Protein AF-A0A7C9EYH0-F1 (afdb_monomer_lite)

Organism: Opuntia streptacantha (NCBI:txid393608)

Radius of gyration: 22.06 Å; chains: 1; bounding box: 54×26×69 Å

Structure (mmCIF, N/CA/C/O backbone):
data_AF-A0A7C9EYH0-F1
#
_entry.id   AF-A0A7C9EYH0-F1
#
loop_
_atom_site.group_PDB
_atom_site.id
_atom_site.type_symbol
_atom_site.label_atom_id
_atom_site.label_alt_id
_atom_site.label_comp_id
_atom_site.label_asym_id
_atom_site.label_entity_id
_atom_site.label_seq_id
_atom_site.pdbx_PDB_ins_code
_atom_site.Cartn_x
_atom_site.Cartn_y
_atom_site.Cartn_z
_atom_site.occupancy
_atom_site.B_iso_or_equiv
_atom_site.auth_seq_id
_atom_site.auth_comp_id
_atom_site.auth_asym_id
_atom_site.auth_atom_id
_atom_site.pdbx_PDB_model_num
ATOM 1 N N . ASN A 1 1 ? 19.370 6.837 7.773 1.00 57.06 1 ASN A N 1
ATOM 2 C CA . ASN A 1 1 ? 18.224 6.792 6.860 1.00 57.06 1 ASN A CA 1
ATOM 3 C C . ASN A 1 1 ? 16.902 7.038 7.567 1.00 57.06 1 ASN A C 1
ATOM 5 O O . ASN A 1 1 ? 15.936 6.306 7.384 1.00 57.06 1 ASN A O 1
ATOM 9 N N . SER A 1 2 ? 16.795 8.165 8.276 1.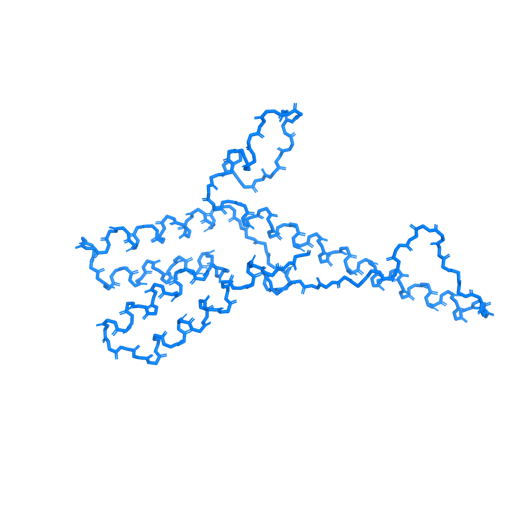00 59.41 2 SER A N 1
ATOM 10 C CA . SER A 1 2 ? 15.507 8.749 8.691 1.00 59.41 2 SER A CA 1
ATOM 11 C C . SER A 1 2 ? 14.666 9.213 7.491 1.00 59.41 2 SER A C 1
ATOM 13 O O . SER A 1 2 ? 13.458 9.362 7.602 1.00 59.41 2 SER A O 1
ATOM 15 N N . ASN A 1 3 ? 15.319 9.438 6.349 1.00 64.31 3 ASN A N 1
ATOM 16 C CA . ASN A 1 3 ? 14.769 9.935 5.087 1.00 64.31 3 ASN A CA 1
ATOM 17 C C . ASN A 1 3 ? 14.403 8.816 4.086 1.00 64.31 3 ASN A C 1
ATOM 19 O O . ASN A 1 3 ? 14.012 9.115 2.958 1.00 64.31 3 ASN A O 1
ATOM 23 N N . GLY A 1 4 ? 14.575 7.535 4.447 1.00 62.84 4 GLY A N 1
ATOM 24 C CA . GLY A 1 4 ? 14.319 6.399 3.546 1.00 62.84 4 GLY A CA 1
ATOM 25 C C . GLY A 1 4 ? 15.167 6.399 2.264 1.00 62.84 4 GLY A C 1
ATOM 26 O O . GLY A 1 4 ? 14.788 5.784 1.264 1.00 62.84 4 GLY A O 1
ATOM 27 N N . LEU A 1 5 ? 16.289 7.123 2.251 1.00 62.84 5 LEU A N 1
ATOM 28 C CA . LEU A 1 5 ? 17.279 7.078 1.180 1.00 62.84 5 LEU A CA 1
ATOM 29 C C . LEU A 1 5 ? 18.340 6.050 1.564 1.00 62.84 5 LEU A C 1
ATOM 31 O O . LEU A 1 5 ? 18.946 6.182 2.615 1.00 62.84 5 LEU A O 1
ATOM 35 N N . LEU A 1 6 ? 18.561 5.024 0.739 1.00 63.09 6 LEU A N 1
ATOM 36 C CA . LEU A 1 6 ? 19.690 4.101 0.898 1.00 63.09 6 LEU A CA 1
ATOM 37 C C . LEU A 1 6 ? 20.975 4.800 0.442 1.00 63.09 6 LEU A C 1
ATOM 39 O O . LEU A 1 6 ? 21.467 4.579 -0.661 1.00 63.09 6 LEU A O 1
ATOM 43 N N . GLU A 1 7 ? 21.491 5.695 1.277 1.00 67.50 7 GLU A N 1
ATOM 44 C CA . GLU A 1 7 ? 22.779 6.334 1.032 1.00 67.50 7 GLU A CA 1
ATOM 45 C C . GLU A 1 7 ? 23.909 5.388 1.438 1.00 67.50 7 GLU A C 1
ATOM 47 O O . GLU A 1 7 ? 23.951 4.857 2.552 1.00 67.50 7 GLU A O 1
ATOM 52 N N . PHE A 1 8 ? 24.842 5.165 0.516 1.00 66.38 8 PHE A N 1
ATOM 53 C CA . PHE A 1 8 ? 26.042 4.398 0.803 1.00 66.38 8 PHE A CA 1
ATOM 54 C C . PHE A 1 8 ? 26.997 5.246 1.655 1.00 66.38 8 PHE A C 1
ATOM 56 O O . PHE A 1 8 ? 27.751 6.067 1.138 1.00 66.38 8 PHE A O 1
ATOM 63 N N . ALA A 1 9 ? 26.970 5.040 2.972 1.00 66.88 9 ALA A N 1
ATOM 64 C CA . ALA A 1 9 ? 27.851 5.720 3.927 1.00 66.88 9 ALA A CA 1
ATOM 65 C C . ALA A 1 9 ? 29.241 5.055 4.078 1.00 66.88 9 ALA A C 1
ATOM 67 O O . ALA A 1 9 ? 30.028 5.449 4.939 1.00 66.88 9 ALA A O 1
ATOM 68 N N . GLY A 1 10 ? 29.551 4.045 3.255 1.00 71.19 10 GLY A N 1
ATOM 69 C CA . GLY A 1 10 ? 30.811 3.299 3.274 1.00 71.19 10 GLY A CA 1
ATOM 70 C C . GLY A 1 10 ? 30.645 1.802 3.551 1.00 71.19 10 GLY A C 1
ATOM 71 O O . GLY A 1 10 ? 29.552 1.300 3.811 1.00 71.19 10 GLY A O 1
ATOM 72 N N . ASN A 1 11 ? 31.764 1.075 3.503 1.00 71.19 11 ASN A N 1
ATOM 73 C CA . ASN A 1 11 ? 31.805 -0.368 3.740 1.00 71.19 11 ASN A CA 1
ATOM 74 C C . ASN A 1 11 ? 31.848 -0.670 5.242 1.00 71.19 11 ASN A C 1
ATOM 76 O O . ASN A 1 11 ? 32.924 -0.731 5.836 1.00 71.19 11 ASN A O 1
ATOM 80 N N . ASN A 1 12 ? 30.688 -0.897 5.856 1.00 71.75 12 ASN A N 1
ATOM 81 C CA . ASN A 1 12 ? 30.608 -1.473 7.195 1.00 71.75 12 ASN A CA 1
ATOM 82 C C . ASN A 1 12 ? 30.163 -2.939 7.104 1.00 71.75 12 ASN A C 1
ATOM 84 O O . ASN A 1 12 ? 28.975 -3.238 7.049 1.00 71.75 12 ASN A O 1
ATOM 88 N N . PHE A 1 13 ? 31.127 -3.858 7.112 1.00 70.38 13 PHE A N 1
ATOM 89 C CA . PHE A 1 13 ? 30.875 -5.302 7.035 1.00 70.38 13 PHE A CA 1
ATOM 90 C C . PHE A 1 13 ? 30.165 -5.875 8.278 1.00 70.38 13 PHE A C 1
ATOM 92 O O . PHE A 1 13 ? 29.707 -7.012 8.240 1.00 70.38 13 PHE A O 1
ATOM 99 N N . GLN A 1 14 ? 30.083 -5.112 9.375 1.00 77.38 14 GLN A N 1
ATOM 100 C CA . GLN A 1 14 ? 29.341 -5.483 10.587 1.00 77.38 14 GLN A CA 1
ATOM 101 C C . GLN A 1 14 ? 27.952 -4.835 10.656 1.00 77.38 14 GLN A C 1
ATOM 103 O O . GLN A 1 14 ? 27.236 -5.036 11.637 1.00 77.38 14 GLN A O 1
ATOM 108 N N . ALA A 1 15 ? 27.561 -4.034 9.660 1.00 70.75 15 ALA A N 1
ATOM 109 C CA . ALA A 1 15 ? 26.239 -3.429 9.649 1.00 70.75 15 ALA A CA 1
ATOM 110 C C . ALA A 1 15 ? 25.165 -4.517 9.517 1.00 70.75 15 ALA A C 1
ATOM 112 O O . ALA A 1 15 ? 25.160 -5.296 8.565 1.00 70.75 15 ALA A O 1
ATOM 113 N N . LEU A 1 16 ? 24.236 -4.552 10.473 1.00 67.06 16 LEU A N 1
ATOM 114 C CA . LEU A 1 16 ? 23.034 -5.369 10.358 1.00 67.06 16 LEU A CA 1
ATOM 115 C C . LEU A 1 16 ? 22.096 -4.703 9.358 1.00 67.06 16 LEU A C 1
ATOM 117 O O . LEU A 1 16 ? 21.760 -3.534 9.518 1.00 67.06 16 LEU A O 1
ATOM 121 N N . TRP A 1 17 ? 21.671 -5.436 8.335 1.00 59.25 17 TRP A N 1
ATOM 122 C CA . TRP A 1 17 ? 20.668 -4.962 7.385 1.00 59.25 17 TRP A CA 1
ATOM 123 C C . TRP A 1 17 ? 19.290 -4.864 8.074 1.00 59.25 17 TRP A C 1
ATOM 125 O O . TRP A 1 17 ? 18.967 -5.755 8.863 1.00 59.25 17 TRP A O 1
ATOM 135 N N . PRO A 1 18 ? 18.472 -3.816 7.830 1.00 57.22 18 PRO A N 1
ATOM 136 C CA . PRO A 1 18 ? 18.652 -2.685 6.907 1.00 57.22 18 PRO A CA 1
ATOM 137 C C . PRO A 1 18 ? 19.328 -1.444 7.531 1.00 57.22 18 PRO A C 1
ATOM 139 O O . PRO A 1 18 ? 19.231 -0.341 6.993 1.00 57.22 18 PRO A O 1
ATOM 142 N N . GLY A 1 19 ? 20.013 -1.598 8.663 1.00 66.44 19 GLY A N 1
ATOM 143 C CA . GLY A 1 19 ? 20.692 -0.520 9.373 1.00 66.44 19 GLY A CA 1
ATOM 144 C C . GLY A 1 19 ? 19.716 0.349 10.159 1.00 66.44 19 GLY A C 1
ATOM 145 O O . GLY A 1 19 ? 18.930 -0.142 10.963 1.00 66.44 19 GLY A O 1
ATOM 146 N N . ASP A 1 20 ? 19.774 1.657 9.927 1.00 56.91 20 ASP A N 1
ATOM 147 C CA . ASP A 1 20 ? 18.911 2.660 10.557 1.00 56.91 20 ASP A CA 1
ATOM 148 C C . ASP A 1 20 ? 17.588 2.893 9.803 1.00 56.91 20 ASP A C 1
ATOM 150 O O . ASP A 1 20 ? 16.812 3.793 10.144 1.00 56.91 20 ASP A O 1
ATOM 154 N N . GLY A 1 21 ? 17.299 2.059 8.801 1.00 57.28 21 GLY A N 1
ATOM 155 C CA . GLY A 1 21 ? 15.953 1.906 8.277 1.00 57.28 21 GLY A CA 1
ATOM 156 C C . GLY A 1 21 ? 15.055 1.349 9.377 1.00 57.28 21 GLY A C 1
ATOM 157 O O . GLY A 1 21 ? 15.078 0.150 9.651 1.00 57.28 21 GLY A O 1
ATOM 158 N N . LYS A 1 22 ? 14.265 2.215 10.025 1.00 60.41 22 LYS A N 1
ATOM 159 C CA . LYS A 1 22 ? 13.212 1.775 10.951 1.00 60.41 22 LYS A CA 1
ATOM 160 C C . LYS A 1 22 ? 12.369 0.678 10.275 1.00 60.41 22 LYS A C 1
ATOM 162 O O . LYS A 1 22 ? 12.096 0.809 9.075 1.00 60.41 22 LYS A O 1
ATOM 167 N N . PRO A 1 23 ? 11.932 -0.367 11.007 1.00 56.84 23 PRO A N 1
ATOM 168 C CA . PRO A 1 23 ? 11.017 -1.370 10.471 1.00 56.84 23 PRO A CA 1
ATOM 169 C C . PRO A 1 23 ? 9.847 -0.674 9.776 1.00 56.84 23 PRO A C 1
ATOM 171 O O . PRO A 1 23 ? 9.195 0.179 10.372 1.00 56.84 23 PRO A O 1
ATOM 174 N N . GLY A 1 24 ? 9.646 -0.971 8.496 1.00 63.53 24 GLY A N 1
ATOM 175 C CA . GLY A 1 24 ? 8.737 -0.219 7.632 1.00 63.53 24 GLY A CA 1
ATOM 176 C C . GLY A 1 24 ? 9.459 0.480 6.483 1.00 63.53 24 GLY A C 1
ATOM 177 O O . GLY A 1 24 ? 9.165 0.158 5.343 1.00 63.53 24 GLY A O 1
ATOM 178 N N . LEU A 1 25 ? 10.454 1.343 6.716 1.00 71.56 25 LEU A N 1
ATOM 179 C CA . LEU A 1 25 ? 11.026 2.264 5.702 1.00 71.56 25 LEU A CA 1
ATOM 180 C C . LEU A 1 25 ? 11.660 1.618 4.452 1.00 71.56 25 LEU A C 1
ATOM 182 O O . LEU A 1 25 ? 11.973 2.311 3.480 1.00 71.56 25 LEU A O 1
ATOM 186 N N . TRP A 1 26 ? 11.834 0.299 4.450 1.00 76.44 26 TRP A N 1
ATOM 187 C CA . TRP A 1 26 ? 12.286 -0.472 3.295 1.00 76.44 26 TRP A CA 1
ATOM 188 C C . TRP A 1 26 ? 11.372 -0.283 2.074 1.00 76.44 26 TRP A C 1
ATOM 190 O O . TRP A 1 26 ? 11.880 -0.189 0.963 1.00 76.44 26 TRP A O 1
ATOM 200 N N . MET A 1 27 ? 10.062 -0.088 2.266 1.00 80.88 27 MET A N 1
ATOM 201 C CA . MET A 1 27 ? 9.090 0.086 1.171 1.00 80.88 27 MET A CA 1
ATOM 202 C C . MET A 1 27 ? 9.406 1.302 0.289 1.00 80.88 27 MET A C 1
ATOM 204 O O . MET A 1 27 ? 9.287 1.232 -0.931 1.00 80.88 27 MET A O 1
ATOM 208 N N . THR A 1 28 ? 9.860 2.409 0.889 1.00 84.12 28 THR A N 1
ATOM 209 C CA . THR A 1 28 ? 10.320 3.594 0.145 1.00 84.12 28 THR A CA 1
ATOM 210 C C . THR A 1 28 ? 11.470 3.231 -0.793 1.00 84.12 28 THR A C 1
ATOM 212 O O . THR A 1 28 ? 11.470 3.601 -1.967 1.00 84.12 28 THR A O 1
ATOM 215 N N . SER A 1 29 ? 12.440 2.466 -0.295 1.00 81.62 29 SER A N 1
ATOM 216 C CA . SER A 1 29 ? 13.581 2.015 -1.094 1.00 81.62 29 SER A CA 1
ATOM 217 C C . SER A 1 29 ? 13.157 1.038 -2.189 1.00 81.62 29 SER A C 1
ATOM 219 O O . SER A 1 29 ? 13.542 1.218 -3.345 1.00 81.62 29 SER A O 1
ATOM 221 N N . THR A 1 30 ? 12.302 0.068 -1.859 1.00 84.94 30 THR A N 1
ATOM 222 C CA . THR A 1 30 ? 11.761 -0.889 -2.827 1.00 84.94 30 THR A CA 1
ATOM 223 C C . THR A 1 30 ? 10.964 -0.177 -3.922 1.00 84.94 30 THR A C 1
ATOM 225 O O . THR A 1 30 ? 11.127 -0.513 -5.086 1.00 84.94 30 THR A O 1
ATOM 228 N N . SER A 1 31 ? 10.189 0.868 -3.606 1.00 88.12 31 SER A N 1
ATOM 229 C CA . SER A 1 31 ? 9.428 1.633 -4.611 1.00 88.12 31 SER A CA 1
ATOM 230 C C . SER A 1 31 ? 10.327 2.366 -5.614 1.00 88.12 31 SER A C 1
ATOM 232 O O . SER A 1 31 ? 10.033 2.429 -6.806 1.00 88.12 31 SER A O 1
ATOM 234 N N . LYS A 1 32 ? 11.480 2.869 -5.158 1.00 86.94 32 LYS A N 1
ATOM 235 C CA . LYS A 1 32 ? 12.483 3.486 -6.037 1.00 86.94 32 LYS A CA 1
ATOM 236 C C . LYS A 1 32 ? 13.151 2.440 -6.921 1.00 86.94 32 LYS A C 1
ATOM 238 O O . LYS A 1 32 ? 13.310 2.671 -8.115 1.00 86.94 32 LYS A O 1
ATOM 243 N N . MET A 1 33 ? 13.508 1.290 -6.349 1.00 87.62 33 MET A N 1
ATOM 244 C CA . MET A 1 33 ? 14.057 0.168 -7.110 1.00 87.62 33 MET A CA 1
ATOM 245 C C . MET A 1 33 ? 13.061 -0.324 -8.165 1.00 87.62 33 MET A C 1
ATOM 247 O O . MET A 1 33 ? 13.455 -0.548 -9.303 1.00 87.62 33 MET A O 1
ATOM 251 N N . ALA A 1 34 ? 11.773 -0.380 -7.825 1.00 88.69 34 ALA A N 1
ATOM 252 C CA . ALA A 1 34 ? 10.685 -0.681 -8.745 1.00 88.69 34 ALA A CA 1
ATOM 253 C C . ALA A 1 34 ? 10.674 0.288 -9.937 1.00 88.69 34 ALA A C 1
ATOM 255 O O . ALA A 1 34 ? 10.693 -0.134 -11.092 1.00 88.69 34 ALA A O 1
ATOM 256 N N . ALA A 1 35 ? 10.716 1.595 -9.666 1.00 90.00 35 ALA A N 1
ATOM 257 C CA . ALA A 1 35 ? 10.743 2.612 -10.712 1.00 90.00 35 ALA A CA 1
ATOM 258 C C . ALA A 1 35 ? 11.977 2.483 -11.624 1.00 90.00 35 ALA A C 1
ATOM 260 O O . ALA A 1 35 ? 11.850 2.609 -12.841 1.00 90.00 35 ALA A O 1
ATOM 261 N N . VAL A 1 36 ? 13.153 2.183 -11.060 1.00 90.44 36 VAL A N 1
ATOM 262 C CA . VAL A 1 36 ? 14.377 1.915 -11.837 1.00 90.44 36 VAL A CA 1
ATOM 263 C C . VAL A 1 36 ? 14.225 0.652 -12.683 1.00 90.44 36 VAL A C 1
ATOM 265 O O . VAL A 1 36 ? 14.526 0.683 -13.871 1.00 90.44 36 VAL A O 1
ATOM 268 N N . TYR A 1 37 ? 13.703 -0.433 -12.115 1.00 89.94 37 TYR A N 1
ATOM 269 C CA . TYR A 1 37 ? 13.459 -1.681 -12.837 1.00 89.94 37 TYR A CA 1
ATOM 270 C C . TYR A 1 37 ? 12.536 -1.470 -14.042 1.00 89.94 37 TYR A C 1
ATOM 272 O O . TYR A 1 37 ? 12.805 -1.947 -15.142 1.00 89.94 37 TYR A O 1
ATOM 280 N N . ARG A 1 38 ? 11.495 -0.649 -13.877 1.00 90.31 38 ARG A N 1
ATOM 281 C CA . ARG A 1 38 ? 10.605 -0.267 -14.976 1.00 90.31 38 ARG A CA 1
ATOM 282 C C . ARG A 1 38 ? 11.318 0.521 -16.081 1.00 90.31 38 ARG A C 1
ATOM 284 O O . ARG A 1 38 ? 10.964 0.370 -17.249 1.00 90.31 38 ARG A O 1
ATOM 291 N N . LEU A 1 39 ? 12.293 1.364 -15.738 1.00 91.31 39 LEU A N 1
ATOM 292 C CA . LEU A 1 39 ? 13.117 2.059 -16.733 1.00 91.31 39 LEU A CA 1
ATOM 293 C C . LEU A 1 39 ? 14.012 1.081 -17.498 1.00 91.31 39 LEU A C 1
ATOM 295 O O . LEU A 1 39 ? 14.079 1.192 -18.717 1.00 91.31 39 LEU A O 1
ATOM 299 N N . ILE A 1 40 ? 14.613 0.108 -16.806 1.00 90.25 40 ILE A N 1
ATOM 300 C CA . ILE A 1 40 ? 15.434 -0.946 -17.424 1.00 90.25 40 ILE A CA 1
ATOM 301 C C . ILE A 1 40 ? 14.604 -1.745 -18.432 1.00 90.25 40 ILE A C 1
ATOM 303 O O . ILE A 1 40 ? 15.027 -1.902 -19.571 1.00 90.25 40 ILE A O 1
ATOM 307 N N . ILE A 1 41 ? 13.396 -2.182 -18.057 1.00 89.25 41 ILE A N 1
ATOM 308 C CA . ILE A 1 41 ? 12.500 -2.903 -18.976 1.00 89.25 41 ILE A CA 1
ATOM 309 C C . ILE A 1 41 ? 12.216 -2.075 -20.228 1.00 89.25 41 ILE A C 1
ATOM 311 O O . ILE A 1 41 ? 12.327 -2.573 -21.344 1.00 89.25 41 ILE A O 1
ATOM 315 N N . ARG A 1 42 ? 11.874 -0.796 -20.052 1.00 90.00 42 ARG A N 1
ATOM 316 C CA . ARG A 1 42 ? 11.573 0.094 -21.177 1.00 90.00 42 ARG A CA 1
ATOM 317 C C . ARG A 1 42 ? 12.786 0.309 -22.085 1.00 90.00 42 ARG A C 1
ATOM 319 O O . ARG A 1 42 ? 12.622 0.423 -23.295 1.00 90.00 42 ARG A O 1
ATOM 326 N N . GLU A 1 43 ? 13.980 0.424 -21.514 1.00 90.44 43 GLU A N 1
ATOM 327 C CA . GLU A 1 43 ? 15.222 0.560 -22.276 1.00 90.44 43 GLU A CA 1
ATOM 328 C C . GLU A 1 43 ? 15.525 -0.716 -23.069 1.00 90.44 43 GLU A C 1
ATOM 330 O O . GLU A 1 43 ? 15.810 -0.634 -24.263 1.00 90.44 43 GLU A O 1
ATOM 335 N N . GLU A 1 44 ? 15.355 -1.889 -22.457 1.00 87.12 44 GLU A N 1
ATOM 336 C CA . GLU A 1 44 ? 15.499 -3.178 -23.139 1.00 87.12 44 GLU A CA 1
ATOM 337 C C . GLU A 1 44 ? 14.497 -3.332 -24.293 1.00 87.12 44 GLU A C 1
ATOM 339 O O . GLU A 1 44 ? 14.885 -3.714 -25.396 1.00 87.12 44 GLU A O 1
ATOM 344 N N . GLU A 1 45 ? 13.229 -2.949 -24.105 1.00 87.69 45 GLU A N 1
ATOM 345 C CA . GLU A 1 45 ? 12.226 -2.944 -25.182 1.00 87.69 45 GLU A CA 1
ATOM 346 C C . GLU A 1 45 ? 12.650 -2.069 -26.375 1.00 87.69 45 GLU A C 1
ATOM 348 O O . GLU A 1 45 ? 12.483 -2.473 -27.528 1.00 87.69 45 GLU A O 1
ATOM 353 N N . ILE A 1 46 ? 13.222 -0.887 -26.113 1.00 88.62 46 ILE A N 1
ATOM 354 C CA . ILE A 1 46 ? 13.705 0.027 -27.159 1.00 88.62 46 ILE A CA 1
ATOM 355 C C . ILE A 1 46 ? 14.886 -0.595 -27.908 1.00 88.62 46 ILE A C 1
ATOM 357 O O . ILE A 1 46 ? 14.862 -0.642 -29.137 1.00 88.62 46 ILE A O 1
ATOM 361 N N . VAL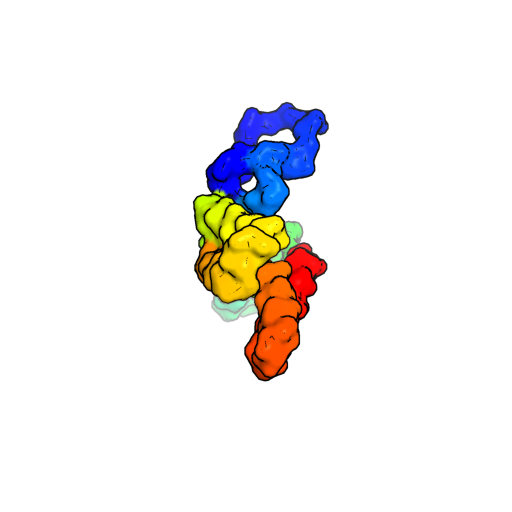 A 1 47 ? 15.880 -1.121 -27.188 1.00 86.50 47 VAL A N 1
ATOM 362 C CA . VAL A 1 47 ? 17.074 -1.745 -27.785 1.00 86.50 47 VAL A CA 1
ATOM 363 C C . VAL A 1 47 ? 16.695 -2.953 -28.644 1.00 86.50 47 VAL A C 1
ATOM 365 O O . VAL A 1 47 ? 17.232 -3.136 -29.740 1.00 86.50 47 VAL A O 1
ATOM 368 N N . MET A 1 48 ? 15.755 -3.776 -28.176 1.00 82.44 48 MET A N 1
ATOM 369 C CA . MET A 1 48 ? 15.269 -4.930 -28.932 1.00 82.44 48 MET A CA 1
ATOM 370 C C . MET A 1 48 ? 14.550 -4.506 -30.216 1.00 82.44 48 MET A C 1
ATOM 372 O O . MET A 1 48 ? 14.685 -5.173 -31.240 1.00 82.44 48 MET A O 1
ATOM 376 N N . GLU A 1 49 ? 13.809 -3.400 -30.192 1.00 84.56 49 GLU A N 1
ATOM 377 C CA . GLU A 1 49 ? 13.102 -2.890 -31.366 1.00 84.56 49 GLU A CA 1
ATOM 378 C C . GLU A 1 49 ? 14.033 -2.207 -32.380 1.00 84.56 49 GLU A C 1
ATOM 380 O O . GLU A 1 49 ? 13.868 -2.394 -33.585 1.00 84.56 49 GLU A O 1
ATOM 385 N N . GLU A 1 50 ? 15.041 -1.460 -31.922 1.00 84.44 50 GLU A N 1
ATOM 386 C CA . GLU A 1 50 ? 16.073 -0.875 -32.792 1.00 84.44 50 GLU A CA 1
ATOM 387 C C . GLU A 1 50 ? 16.824 -1.959 -33.568 1.00 84.44 50 GLU A C 1
ATOM 389 O O . GLU A 1 50 ? 16.982 -1.859 -34.784 1.00 84.44 50 GLU A O 1
ATOM 394 N N . ARG A 1 51 ? 17.183 -3.058 -32.899 1.00 78.31 51 ARG A N 1
ATOM 395 C CA . ARG A 1 51 ? 17.854 -4.188 -33.550 1.00 78.31 51 ARG A CA 1
ATOM 396 C C . ARG A 1 51 ? 16.991 -4.894 -34.579 1.00 78.31 51 ARG A C 1
ATOM 398 O O . ARG A 1 51 ? 17.491 -5.212 -35.651 1.00 78.31 51 ARG A O 1
ATOM 405 N N . LYS A 1 52 ? 15.699 -5.104 -34.296 1.00 81.56 52 LYS A N 1
ATOM 406 C CA . LYS A 1 52 ? 14.781 -5.665 -35.302 1.00 81.56 52 LYS A CA 1
ATOM 407 C C . LYS A 1 52 ? 14.766 -4.811 -36.570 1.00 81.56 52 LYS A C 1
ATOM 409 O O . LYS A 1 52 ? 14.812 -5.360 -37.665 1.00 81.56 52 LYS A O 1
ATOM 414 N N . ARG A 1 53 ? 14.755 -3.480 -36.429 1.00 82.19 53 ARG A N 1
ATOM 415 C CA . ARG A 1 53 ? 14.801 -2.548 -37.569 1.00 82.19 53 ARG A CA 1
ATOM 416 C C . ARG A 1 53 ? 16.132 -2.610 -38.321 1.00 82.19 53 ARG A C 1
ATOM 418 O O . ARG A 1 53 ? 16.136 -2.536 -39.549 1.00 82.19 53 ARG A O 1
ATOM 425 N N . ASP A 1 54 ? 17.250 -2.750 -37.614 1.00 79.88 54 ASP A N 1
ATOM 426 C CA . ASP A 1 54 ? 18.575 -2.891 -38.230 1.00 79.88 54 ASP A CA 1
ATOM 427 C C . ASP A 1 54 ? 18.737 -4.228 -38.973 1.00 79.88 54 ASP A C 1
ATOM 429 O O . ASP A 1 54 ? 19.315 -4.260 -40.064 1.00 79.88 54 ASP A O 1
ATOM 433 N N . ASP A 1 55 ? 18.196 -5.318 -38.427 1.00 75.31 55 ASP A N 1
ATOM 434 C CA . ASP A 1 55 ? 18.183 -6.639 -39.065 1.00 75.31 55 ASP A CA 1
ATOM 435 C C . ASP A 1 55 ? 17.313 -6.637 -40.337 1.00 75.31 55 ASP A C 1
ATOM 437 O O . ASP A 1 55 ? 17.739 -7.149 -41.380 1.00 75.31 55 ASP A O 1
ATOM 441 N N . GLU A 1 56 ? 16.132 -6.002 -40.286 1.00 76.19 56 GLU A N 1
ATOM 442 C CA . GLU A 1 56 ? 15.245 -5.808 -41.444 1.00 76.19 56 GLU A CA 1
ATOM 443 C C . GLU A 1 56 ? 15.913 -4.982 -42.554 1.00 76.19 56 GLU A C 1
ATOM 445 O O . GLU A 1 56 ? 15.816 -5.332 -43.732 1.00 76.19 56 GLU A O 1
ATOM 450 N N . ASN A 1 57 ? 16.635 -3.916 -42.199 1.00 74.69 57 ASN A N 1
ATOM 451 C CA . ASN A 1 57 ? 17.322 -3.065 -43.174 1.00 74.69 57 ASN A CA 1
ATOM 452 C C . ASN A 1 57 ? 18.545 -3.740 -43.815 1.00 74.69 57 ASN A C 1
ATOM 454 O O . ASN A 1 57 ? 18.854 -3.467 -44.977 1.00 74.69 57 ASN A O 1
ATOM 458 N N . ASN A 1 58 ? 19.251 -4.612 -43.087 1.00 68.38 58 ASN A N 1
ATOM 459 C CA . ASN A 1 58 ? 20.499 -5.212 -43.562 1.00 68.38 58 ASN A CA 1
ATOM 460 C C . ASN A 1 58 ? 20.330 -6.574 -44.269 1.00 68.38 58 ASN A C 1
ATOM 462 O O . ASN A 1 58 ? 21.325 -7.110 -44.760 1.00 68.38 58 ASN A O 1
ATOM 466 N N . ASN A 1 59 ? 19.116 -7.142 -44.370 1.00 62.69 59 ASN A N 1
ATOM 467 C CA . ASN A 1 59 ? 18.870 -8.486 -44.938 1.00 62.69 59 ASN A CA 1
ATOM 468 C C . ASN A 1 59 ? 19.771 -9.583 -44.318 1.00 62.69 59 ASN A C 1
ATOM 470 O O . ASN A 1 59 ? 20.158 -10.548 -44.986 1.00 62.69 59 ASN A O 1
ATOM 474 N N . ILE A 1 60 ? 20.150 -9.441 -43.044 1.00 60.88 60 ILE A N 1
ATOM 475 C CA . ILE A 1 60 ? 21.036 -10.389 -42.359 1.00 60.88 60 ILE A CA 1
ATOM 476 C C . ILE A 1 60 ? 20.177 -11.508 -41.756 1.00 60.88 60 ILE A C 1
ATOM 478 O O . ILE A 1 60 ? 19.476 -11.318 -40.772 1.00 60.88 60 ILE A O 1
ATOM 482 N N . THR A 1 61 ? 20.245 -12.713 -42.328 1.00 56.47 61 THR A N 1
ATOM 483 C CA . THR A 1 61 ? 19.544 -13.918 -41.831 1.00 56.47 61 THR A CA 1
ATOM 484 C C . THR A 1 61 ? 20.167 -14.549 -40.580 1.00 56.47 61 THR A C 1
ATOM 486 O O . THR A 1 61 ? 19.607 -15.498 -40.033 1.00 56.47 61 THR A O 1
ATOM 489 N N . ASN A 1 62 ? 21.326 -14.066 -40.123 1.00 54.84 62 ASN A N 1
ATOM 490 C CA . ASN A 1 62 ? 21.978 -14.564 -38.914 1.00 54.84 62 ASN A CA 1
ATOM 491 C C . ASN A 1 62 ? 21.613 -13.664 -37.732 1.00 54.84 62 ASN A C 1
ATOM 493 O O . ASN A 1 62 ? 22.096 -12.539 -37.660 1.00 54.84 62 ASN A O 1
ATOM 497 N N . LYS A 1 63 ? 20.802 -14.181 -36.797 1.00 58.06 63 LYS A N 1
ATOM 498 C CA . LYS A 1 63 ? 20.573 -13.561 -35.484 1.00 58.06 63 LYS A CA 1
ATOM 499 C C . LYS A 1 63 ? 21.932 -13.271 -34.844 1.00 58.06 63 LYS A C 1
ATOM 501 O O . LYS A 1 63 ? 22.588 -14.190 -34.352 1.00 58.06 63 LYS A O 1
ATOM 506 N N . ASN A 1 64 ? 22.357 -12.012 -34.852 1.00 56.66 64 ASN A N 1
ATOM 507 C CA . ASN A 1 64 ? 23.525 -11.563 -34.108 1.00 56.66 64 ASN A CA 1
ATOM 508 C C . ASN A 1 64 ? 23.150 -11.528 -32.620 1.00 56.66 64 ASN A C 1
ATOM 510 O O . ASN A 1 64 ? 22.895 -10.465 -32.061 1.00 56.66 64 ASN A O 1
ATOM 514 N N . VAL A 1 65 ? 23.082 -12.700 -31.979 1.00 57.56 65 VAL A N 1
ATOM 515 C CA . VAL A 1 65 ? 23.027 -12.786 -30.516 1.00 57.56 65 VAL A CA 1
ATOM 516 C C . VAL A 1 65 ? 24.328 -12.169 -30.017 1.00 57.56 65 VAL A C 1
ATOM 518 O O . VAL A 1 65 ? 25.410 -12.709 -30.262 1.00 57.56 65 VAL A O 1
ATOM 521 N N . VAL A 1 66 ? 24.248 -10.993 -29.396 1.00 60.66 66 VAL A N 1
ATOM 522 C CA . VAL A 1 66 ? 25.435 -10.332 -28.853 1.00 60.66 66 VAL A CA 1
ATOM 523 C C . VAL A 1 66 ? 25.969 -11.218 -27.737 1.00 60.66 66 VAL A C 1
ATOM 525 O O . VAL A 1 66 ? 25.335 -11.367 -26.695 1.00 60.66 66 VAL A O 1
ATOM 528 N N . ALA A 1 67 ? 27.122 -11.841 -27.980 1.00 53.84 67 ALA A N 1
ATOM 529 C CA . ALA A 1 67 ? 27.754 -12.738 -27.026 1.00 53.84 67 ALA A CA 1
ATOM 530 C C . ALA A 1 67 ? 27.933 -12.023 -25.675 1.00 53.84 67 ALA A C 1
ATOM 532 O O . ALA A 1 67 ? 28.637 -11.016 -25.594 1.00 53.84 67 ALA A O 1
ATOM 533 N N . GLY A 1 68 ? 27.279 -12.543 -24.632 1.00 64.12 68 GLY A N 1
ATOM 534 C CA . GLY A 1 68 ? 27.313 -11.990 -23.276 1.00 64.12 68 GLY A CA 1
ATOM 535 C C . GLY A 1 68 ? 26.108 -11.137 -22.862 1.00 64.12 68 GLY A C 1
ATOM 536 O O . GLY A 1 68 ? 26.143 -10.598 -21.760 1.00 64.12 68 GLY A O 1
ATOM 537 N N . ARG A 1 69 ? 25.060 -10.999 -23.691 1.00 66.00 69 ARG A N 1
ATOM 538 C CA . ARG A 1 69 ? 23.761 -10.473 -23.234 1.00 66.00 69 ARG A CA 1
ATOM 539 C C . ARG A 1 69 ? 22.784 -11.608 -22.956 1.00 66.00 69 ARG A C 1
ATOM 541 O O . ARG A 1 69 ? 22.570 -12.466 -23.809 1.00 66.00 69 ARG A O 1
ATOM 548 N N . ASP A 1 70 ? 22.147 -11.548 -21.796 1.00 71.75 70 ASP A N 1
ATOM 549 C CA . ASP A 1 70 ? 21.145 -12.518 -21.360 1.00 71.75 70 ASP A CA 1
ATOM 550 C C . ASP A 1 70 ? 19.750 -12.157 -21.906 1.00 71.75 70 ASP A C 1
ATOM 552 O O . ASP A 1 70 ? 18.801 -11.930 -21.162 1.00 71.75 70 ASP A O 1
ATOM 556 N N . GLU A 1 71 ? 19.619 -12.086 -23.232 1.00 69.44 71 GLU A N 1
ATOM 557 C CA . GLU A 1 71 ? 18.365 -11.718 -23.924 1.00 69.44 71 GLU A CA 1
ATOM 558 C C . GLU A 1 71 ? 17.245 -12.761 -23.760 1.00 69.44 71 GLU A C 1
ATOM 560 O O . GLU A 1 71 ? 16.103 -12.522 -24.143 1.00 69.44 71 GLU A O 1
ATOM 565 N N . GLU A 1 72 ? 17.568 -13.922 -23.190 1.00 72.38 72 GLU A N 1
ATOM 566 C CA . GLU A 1 72 ? 16.617 -14.979 -22.840 1.00 72.38 72 GLU A CA 1
ATOM 567 C C . GLU A 1 72 ? 15.926 -14.735 -21.487 1.00 72.38 72 GLU A C 1
ATOM 569 O O . GLU A 1 72 ? 14.942 -15.408 -21.181 1.00 72.38 72 GLU A O 1
ATOM 574 N N . ILE A 1 73 ? 16.420 -13.794 -20.669 1.00 79.81 73 ILE A N 1
ATOM 575 C CA . ILE A 1 73 ? 15.810 -13.479 -19.373 1.00 79.81 73 ILE A CA 1
ATOM 576 C C . ILE A 1 73 ? 14.508 -12.713 -19.601 1.00 79.81 73 ILE A C 1
ATOM 578 O O . ILE A 1 73 ? 14.497 -11.581 -20.084 1.00 79.81 73 ILE A O 1
ATOM 582 N N . GLU A 1 74 ? 13.399 -13.322 -19.191 1.00 79.81 74 GLU A N 1
ATOM 583 C CA . GLU A 1 74 ? 12.103 -12.657 -19.157 1.00 79.81 74 GLU A CA 1
ATOM 584 C C . GLU A 1 74 ? 12.047 -11.680 -17.975 1.00 79.81 74 GLU A C 1
ATOM 586 O O . GLU A 1 74 ? 12.098 -12.077 -16.809 1.00 79.81 74 GLU A O 1
ATOM 591 N N . LEU A 1 75 ? 11.939 -10.384 -18.278 1.00 83.50 75 LEU A N 1
ATOM 592 C CA . LEU A 1 75 ? 11.763 -9.340 -17.273 1.00 83.50 75 LEU A CA 1
ATOM 593 C C . LEU A 1 75 ? 10.274 -9.197 -16.926 1.00 83.50 75 LEU A C 1
ATOM 595 O O . LEU A 1 75 ? 9.495 -8.621 -17.687 1.00 83.50 75 LEU A O 1
ATOM 599 N N . VAL A 1 76 ? 9.873 -9.723 -15.768 1.00 85.19 76 VAL A N 1
ATOM 600 C CA . VAL A 1 76 ? 8.485 -9.685 -15.293 1.00 85.19 76 VAL A CA 1
ATOM 601 C C . VAL A 1 76 ? 8.261 -8.465 -14.407 1.00 85.19 76 VAL A C 1
ATOM 603 O O . VAL A 1 76 ? 8.924 -8.296 -13.390 1.00 85.19 76 VAL A O 1
ATOM 606 N N . ILE A 1 77 ? 7.279 -7.625 -14.748 1.00 84.94 77 ILE A N 1
ATOM 607 C CA . ILE A 1 77 ? 6.888 -6.493 -13.895 1.00 84.94 77 ILE A CA 1
ATOM 608 C C . ILE A 1 77 ? 6.079 -7.017 -12.702 1.00 84.94 77 ILE A C 1
ATOM 610 O O . ILE A 1 77 ? 4.973 -7.531 -12.911 1.00 84.94 77 ILE A O 1
ATOM 614 N N . PRO A 1 78 ? 6.559 -6.846 -11.460 1.00 84.44 78 PRO A N 1
ATOM 615 C CA . PRO A 1 78 ? 5.795 -7.245 -10.292 1.00 84.44 78 PRO A CA 1
ATOM 616 C C . PRO A 1 78 ? 4.573 -6.327 -10.102 1.00 84.44 78 PRO A C 1
ATOM 618 O O . PRO A 1 78 ? 4.599 -5.156 -10.489 1.00 84.44 78 PRO A O 1
ATOM 621 N N . PRO A 1 79 ? 3.481 -6.834 -9.505 1.00 85.06 79 PRO A N 1
ATOM 622 C CA . PRO A 1 79 ? 2.228 -6.085 -9.354 1.00 85.06 79 PRO A CA 1
ATOM 623 C C . PRO A 1 79 ? 2.327 -4.909 -8.365 1.00 85.06 79 PRO A C 1
ATOM 625 O O . PRO A 1 79 ? 1.586 -3.932 -8.479 1.00 85.06 79 PRO A O 1
ATOM 628 N N . VAL A 1 80 ? 3.283 -4.976 -7.441 1.00 85.00 80 VAL A N 1
ATOM 629 C CA . VAL A 1 80 ? 3.576 -3.977 -6.405 1.00 85.00 80 VAL A CA 1
ATOM 630 C C . VAL A 1 80 ? 3.782 -2.553 -6.945 1.00 85.00 80 VAL A C 1
ATOM 632 O O . VAL A 1 80 ? 4.290 -2.333 -8.048 1.00 85.00 80 VAL A O 1
ATOM 635 N N . PHE A 1 81 ? 3.416 -1.561 -6.127 1.00 87.38 81 PHE A N 1
ATOM 636 C CA . PHE A 1 81 ? 3.531 -0.128 -6.440 1.00 87.38 81 PHE A CA 1
ATOM 637 C C . PHE A 1 81 ? 2.834 0.289 -7.742 1.00 87.38 81 PHE A C 1
ATOM 639 O O . PHE A 1 81 ? 3.370 1.102 -8.508 1.00 87.38 81 PHE A O 1
ATOM 646 N N . ASP A 1 82 ? 1.649 -0.265 -7.999 1.00 86.06 82 ASP A N 1
ATOM 647 C CA . ASP A 1 82 ? 0.911 -0.085 -9.250 1.00 86.06 82 ASP A CA 1
ATOM 648 C C . ASP A 1 82 ? 1.776 -0.456 -10.464 1.00 86.06 82 ASP A C 1
ATOM 650 O O . ASP A 1 82 ? 1.993 0.371 -11.353 1.00 86.06 82 ASP A O 1
ATOM 654 N N . LYS A 1 83 ? 2.322 -1.680 -10.498 1.00 85.44 83 LYS A N 1
ATOM 655 C CA . LYS A 1 83 ? 3.246 -2.143 -11.555 1.00 85.44 83 LYS A CA 1
ATOM 656 C C . LYS A 1 83 ? 4.500 -1.274 -11.671 1.00 85.44 83 LYS A C 1
ATOM 658 O O . LYS A 1 83 ? 4.867 -0.829 -12.765 1.00 85.44 83 LYS A O 1
ATOM 663 N N . CYS A 1 84 ? 5.132 -0.994 -10.534 1.00 84.00 84 CYS A N 1
ATOM 664 C CA . CYS A 1 84 ? 6.370 -0.216 -10.459 1.00 84.00 84 CYS A CA 1
ATOM 665 C C . CYS A 1 84 ? 6.251 1.226 -10.994 1.00 84.00 84 CYS A C 1
ATOM 667 O O . CYS A 1 84 ? 7.231 1.801 -11.477 1.00 84.00 84 CYS A O 1
ATOM 669 N N . THR A 1 85 ? 5.051 1.813 -10.977 1.00 87.94 85 THR A N 1
ATOM 670 C CA . THR A 1 85 ? 4.820 3.173 -11.499 1.00 87.94 85 THR A CA 1
ATOM 671 C C . THR A 1 85 ? 4.832 4.241 -10.416 1.00 87.94 85 THR A C 1
ATOM 673 O O . THR A 1 85 ? 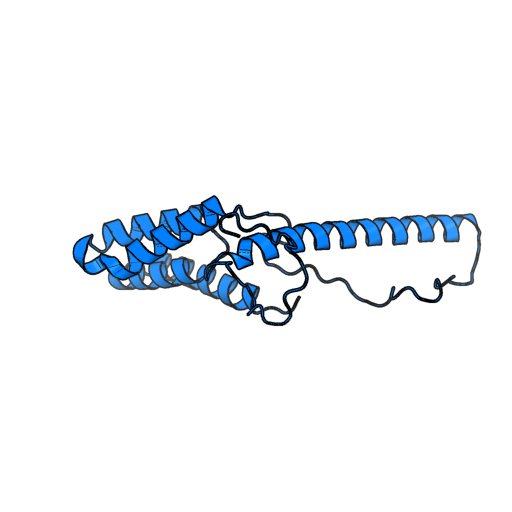5.165 5.393 -10.700 1.00 87.94 85 THR A O 1
ATOM 676 N N . SER A 1 86 ? 4.489 3.864 -9.188 1.00 87.69 86 SER A N 1
ATOM 677 C CA . SER A 1 86 ? 4.413 4.773 -8.054 1.00 87.69 86 SER A CA 1
ATOM 678 C C . SER A 1 86 ? 5.673 4.703 -7.191 1.00 87.69 86 SER A C 1
ATOM 680 O O . SER A 1 86 ? 6.264 3.644 -6.987 1.00 87.69 86 SER A O 1
ATOM 682 N N . VAL A 1 87 ? 6.086 5.861 -6.673 1.00 87.81 87 VAL A N 1
ATOM 683 C CA . VAL A 1 87 ? 7.176 5.973 -5.700 1.00 87.81 87 VAL A CA 1
ATOM 684 C C . VAL A 1 87 ? 6.588 6.474 -4.391 1.00 87.81 87 VAL A C 1
ATOM 686 O O . VAL A 1 87 ? 5.898 7.494 -4.359 1.00 87.81 87 VAL A O 1
ATOM 689 N N . LEU A 1 88 ? 6.864 5.749 -3.312 1.00 86.75 88 LEU A N 1
ATOM 690 C CA . LEU A 1 88 ? 6.433 6.112 -1.973 1.00 86.75 88 LEU A CA 1
ATOM 691 C C . LEU A 1 88 ? 7.493 7.004 -1.324 1.00 86.75 88 LEU A C 1
ATOM 693 O O . LEU A 1 88 ? 8.683 6.697 -1.351 1.00 86.75 88 LEU A O 1
ATOM 697 N N . GLU A 1 89 ? 7.061 8.112 -0.731 1.00 87.81 89 GLU A N 1
ATOM 698 C CA . GLU A 1 89 ? 7.927 8.986 0.062 1.00 87.81 89 GLU A CA 1
ATOM 699 C C . GLU A 1 89 ? 8.044 8.468 1.499 1.00 87.81 89 GLU A C 1
ATOM 701 O O . GLU A 1 89 ? 7.062 8.004 2.085 1.00 87.81 89 GLU A O 1
ATOM 706 N N . ALA A 1 90 ? 9.228 8.626 2.097 1.00 85.00 90 ALA A N 1
ATOM 707 C CA . ALA A 1 90 ? 9.485 8.191 3.469 1.00 85.00 90 ALA A CA 1
ATOM 708 C C . ALA A 1 90 ? 8.560 8.876 4.488 1.00 85.00 90 ALA A C 1
ATOM 710 O O . ALA A 1 90 ? 8.115 8.236 5.433 1.00 85.00 90 ALA A O 1
ATOM 711 N N . GLU A 1 91 ? 8.230 10.153 4.279 1.00 86.38 91 GLU A N 1
ATOM 712 C CA . GLU A 1 91 ? 7.340 10.916 5.164 1.00 86.38 91 GLU A CA 1
ATOM 713 C C . GLU A 1 91 ? 5.931 10.321 5.187 1.00 86.38 91 GLU A C 1
ATOM 715 O O . GLU A 1 91 ? 5.427 9.966 6.250 1.00 86.38 91 GLU A O 1
ATOM 720 N N . LYS A 1 92 ? 5.333 10.103 4.008 1.00 88.88 92 LYS A N 1
ATOM 721 C CA . LYS A 1 92 ? 4.015 9.461 3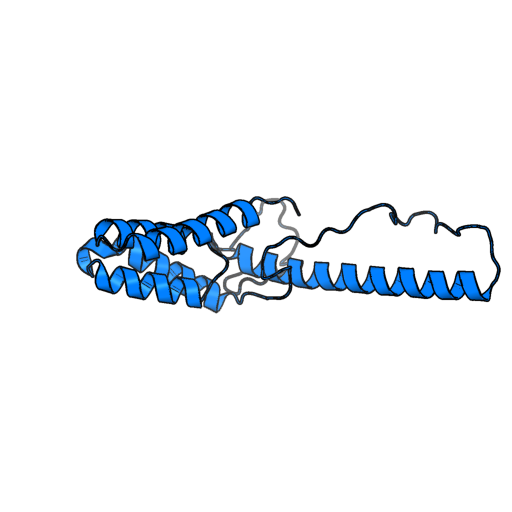.874 1.00 88.88 92 LYS A CA 1
ATOM 722 C C . LYS A 1 92 ? 4.001 8.070 4.490 1.00 88.88 92 LYS A C 1
ATOM 724 O O . LYS A 1 92 ? 3.015 7.664 5.096 1.00 88.88 92 LYS A O 1
ATOM 729 N N . GLN A 1 93 ? 5.099 7.342 4.340 1.00 86.69 93 GLN A N 1
ATOM 730 C CA . GLN A 1 93 ? 5.231 6.026 4.924 1.00 86.69 93 GLN A CA 1
ATOM 731 C C . GLN A 1 93 ? 5.252 6.055 6.461 1.00 86.69 93 GLN A C 1
ATOM 733 O O . GLN A 1 93 ? 4.577 5.236 7.086 1.00 86.69 93 GLN A O 1
ATOM 738 N N . ILE A 1 94 ? 6.023 6.968 7.057 1.00 87.56 94 ILE A N 1
ATOM 739 C CA . ILE A 1 94 ? 6.091 7.144 8.515 1.00 87.56 94 ILE A CA 1
ATOM 740 C C . ILE A 1 94 ? 4.721 7.566 9.042 1.00 87.56 94 ILE A C 1
ATOM 742 O O . ILE A 1 94 ? 4.202 6.933 9.952 1.00 87.56 94 ILE A O 1
ATOM 746 N N . GLU A 1 95 ? 4.086 8.555 8.406 1.00 90.56 95 GLU A N 1
ATOM 747 C CA . GLU A 1 95 ? 2.734 8.993 8.763 1.00 90.56 95 GLU A CA 1
ATOM 748 C C . GLU A 1 95 ? 1.728 7.835 8.710 1.00 90.56 95 GLU A C 1
ATOM 750 O O . GLU A 1 95 ? 0.922 7.671 9.622 1.00 90.56 95 GLU A O 1
ATOM 755 N N . ALA A 1 96 ? 1.773 7.005 7.662 1.00 92.12 96 ALA A N 1
ATOM 756 C CA . ALA A 1 96 ? 0.890 5.848 7.541 1.00 92.12 96 ALA A CA 1
ATOM 757 C C . ALA A 1 96 ? 1.097 4.842 8.681 1.00 92.12 96 ALA A C 1
ATOM 759 O O . ALA A 1 96 ? 0.119 4.317 9.220 1.00 92.12 96 ALA A O 1
ATOM 760 N N . GLN A 1 97 ? 2.355 4.578 9.039 1.00 89.38 97 GLN A N 1
ATOM 761 C CA . GLN A 1 97 ? 2.716 3.664 10.117 1.00 89.38 97 GLN A CA 1
ATOM 762 C C . GLN A 1 97 ? 2.264 4.194 11.479 1.00 89.38 97 GLN A C 1
ATOM 764 O O . GLN A 1 97 ? 1.660 3.443 12.242 1.00 89.38 97 GLN A O 1
ATOM 769 N N . ASP A 1 98 ? 2.515 5.471 11.762 1.00 91.19 98 ASP A N 1
ATOM 770 C CA . ASP A 1 98 ? 2.133 6.103 13.024 1.00 91.19 98 ASP A CA 1
ATOM 771 C C . ASP A 1 98 ? 0.607 6.083 13.195 1.00 91.19 98 ASP A C 1
ATOM 773 O O . ASP A 1 98 ? 0.108 5.649 14.233 1.00 91.19 98 ASP A O 1
ATOM 777 N N . LEU A 1 99 ? -0.144 6.429 12.139 1.00 94.00 99 LEU A N 1
ATOM 778 C CA . LEU A 1 99 ? -1.611 6.365 12.127 1.00 94.00 99 LEU A CA 1
ATOM 779 C C . LEU A 1 99 ? -2.142 4.940 12.335 1.00 94.00 99 LEU A C 1
ATOM 781 O O . LEU A 1 99 ? -3.130 4.743 13.042 1.00 94.00 99 LEU A O 1
ATOM 785 N N . TYR A 1 100 ? -1.505 3.940 11.718 1.00 93.44 100 TYR A N 1
ATOM 786 C CA . TYR A 1 100 ? -1.870 2.534 11.903 1.00 93.44 100 TYR A CA 1
ATOM 787 C C . TYR A 1 100 ? -1.625 2.081 13.344 1.00 93.44 100 TYR A C 1
ATOM 789 O O . TYR A 1 100 ? -2.491 1.454 13.954 1.00 93.44 100 TYR A O 1
ATOM 797 N N . TRP A 1 101 ? -0.460 2.415 13.900 1.00 92.50 101 TRP A N 1
ATOM 798 C CA . TRP A 1 101 ? -0.090 2.019 15.253 1.00 92.50 101 TRP A CA 1
ATOM 799 C C . TRP A 1 101 ? -0.986 2.684 16.297 1.00 92.50 101 TRP A C 1
ATOM 801 O O . TRP A 1 101 ? -1.449 2.020 17.222 1.00 92.50 101 TRP A O 1
ATOM 811 N N . GLU A 1 102 ? -1.307 3.965 16.110 1.00 93.19 102 GLU A N 1
ATOM 812 C CA . GLU A 1 102 ? -2.281 4.680 16.934 1.00 93.19 102 GLU A CA 1
ATOM 813 C C . GLU A 1 102 ? -3.654 3.996 16.876 1.00 93.19 102 GLU A C 1
ATOM 815 O O . GLU A 1 102 ? -4.239 3.692 17.916 1.00 93.19 102 GLU A O 1
ATOM 820 N N . ALA A 1 103 ? -4.138 3.650 15.680 1.00 93.44 103 ALA A N 1
ATOM 821 C CA . ALA A 1 103 ? -5.416 2.963 15.533 1.00 93.44 103 ALA A CA 1
ATOM 822 C C . ALA A 1 103 ? -5.439 1.594 16.234 1.00 93.44 103 ALA A C 1
ATOM 824 O O . ALA A 1 103 ? -6.406 1.277 16.920 1.00 93.44 103 ALA A O 1
ATOM 825 N N . VAL A 1 104 ? -4.392 0.780 16.078 1.00 91.12 104 VAL A N 1
ATOM 826 C CA . VAL A 1 104 ? -4.360 -0.609 16.572 1.00 91.12 104 VAL A CA 1
ATOM 827 C C . VAL A 1 104 ? -4.013 -0.709 18.057 1.00 91.12 104 VAL A C 1
ATOM 829 O O . VAL A 1 104 ? -4.521 -1.597 18.740 1.00 91.12 104 VAL A O 1
ATOM 832 N N . CYS A 1 105 ? -3.169 0.173 18.590 1.00 91.19 105 CYS A N 1
ATOM 833 C CA . CYS A 1 105 ? -2.783 0.127 20.001 1.00 91.19 105 CYS A CA 1
ATOM 834 C C . CYS A 1 105 ? -3.738 0.913 20.902 1.00 91.19 105 CYS A C 1
ATOM 836 O O . CYS A 1 105 ? -3.954 0.517 22.047 1.00 91.19 105 CYS A O 1
ATOM 838 N N . GLU A 1 106 ? -4.329 2.001 20.406 1.00 89.50 106 GLU A N 1
ATOM 839 C CA . GLU A 1 106 ? -5.102 2.931 21.234 1.00 89.50 106 GLU A CA 1
ATOM 840 C C . GLU A 1 106 ? -6.624 2.841 21.014 1.00 89.50 106 GLU A C 1
ATOM 842 O O . GLU A 1 106 ? -7.363 3.576 21.674 1.00 89.50 106 GLU A O 1
ATOM 847 N N . TYR A 1 107 ? -7.135 1.908 20.187 1.00 85.50 107 TYR A N 1
ATOM 848 C CA . TYR A 1 107 ? -8.584 1.753 19.917 1.00 85.50 107 TYR A CA 1
ATOM 849 C C . TYR A 1 107 ? -9.451 1.640 21.180 1.00 85.50 107 TYR A C 1
ATOM 851 O O . TYR A 1 107 ? -10.593 2.096 21.184 1.00 85.50 107 TYR A O 1
ATOM 859 N N . GLY A 1 108 ? -8.923 1.060 22.264 1.00 86.38 108 GLY A N 1
ATOM 860 C CA . GLY A 1 108 ? -9.633 0.954 23.540 1.00 86.38 108 GLY A CA 1
ATOM 861 C C . GLY A 1 108 ? -9.879 2.304 24.227 1.00 86.38 108 GLY A C 1
ATOM 862 O O . GLY A 1 108 ? -10.831 2.425 24.993 1.00 86.38 108 GLY A O 1
ATOM 863 N N . LYS A 1 109 ? -9.049 3.320 23.950 1.00 86.69 109 LYS A N 1
ATOM 864 C CA . LYS A 1 109 ? -9.175 4.678 24.504 1.00 86.69 109 LYS A CA 1
ATOM 865 C C . LYS A 1 109 ? -9.911 5.629 23.559 1.00 86.69 109 LYS A C 1
ATOM 867 O O . LYS A 1 109 ? -10.720 6.424 24.026 1.00 86.69 109 LYS A O 1
ATOM 872 N N . ILE A 1 110 ? -9.637 5.553 22.254 1.00 88.25 110 ILE A N 1
ATOM 873 C CA . ILE A 1 110 ? -10.218 6.455 21.236 1.00 88.25 110 ILE A CA 1
ATOM 874 C C . ILE A 1 110 ? -11.578 5.974 20.702 1.00 88.25 110 ILE A C 1
ATOM 876 O O . ILE A 1 110 ? -12.341 6.761 20.148 1.00 88.25 110 ILE A O 1
ATOM 880 N N . GLY A 1 111 ? -11.899 4.690 20.886 1.00 90.62 111 GLY A N 1
ATOM 881 C CA . GLY A 1 111 ? -13.111 4.059 20.373 1.00 90.62 111 GLY A CA 1
ATOM 882 C C . GLY A 1 111 ? -12.978 3.536 18.937 1.00 90.62 111 GLY A C 1
ATOM 883 O O . GLY A 1 111 ? -12.117 3.946 18.159 1.00 90.62 111 GLY A O 1
ATOM 884 N N . LEU A 1 112 ? -13.874 2.615 18.567 1.00 90.50 112 LEU A N 1
ATOM 885 C CA . LEU A 1 112 ? -13.857 1.935 17.263 1.00 90.50 112 LEU A CA 1
ATOM 886 C C . LEU A 1 112 ? -14.179 2.858 16.073 1.00 90.50 112 LEU A C 1
ATOM 888 O O . LEU A 1 112 ? -13.854 2.526 14.938 1.00 90.50 112 LEU A O 1
ATOM 892 N N . ASP A 1 113 ? -14.842 3.993 16.285 1.00 91.56 113 ASP A N 1
ATOM 893 C CA . ASP A 1 113 ? -15.153 4.937 15.200 1.00 91.56 113 ASP A CA 1
ATOM 894 C C . ASP A 1 113 ? -13.950 5.810 14.828 1.00 91.56 113 ASP A C 1
ATOM 896 O O . ASP A 1 113 ? -13.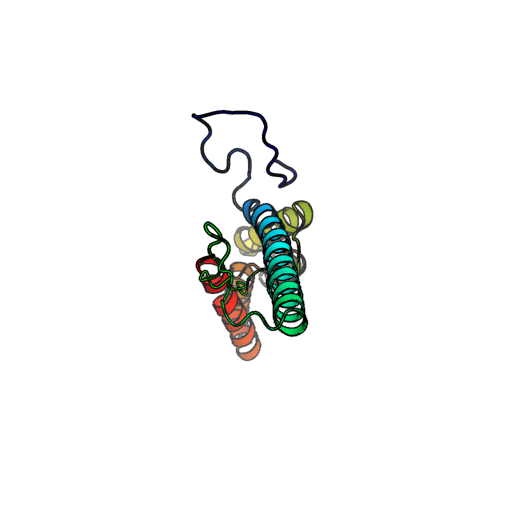708 6.059 13.648 1.00 91.56 113 ASP A O 1
ATOM 900 N N . GLU A 1 114 ? -13.157 6.240 15.810 1.00 93.19 114 GLU A N 1
ATOM 901 C CA . GLU A 1 114 ? -11.921 6.982 15.541 1.00 93.19 114 GLU A CA 1
ATOM 902 C C . GLU A 1 114 ? -10.827 6.064 14.991 1.00 93.19 114 GLU A C 1
ATOM 904 O O . GLU A 1 114 ? -10.141 6.441 14.040 1.00 93.19 114 GLU A O 1
ATOM 909 N N . ALA A 1 115 ? -10.728 4.825 15.489 1.00 93.44 115 ALA A N 1
ATOM 910 C CA . ALA A 1 115 ? -9.821 3.825 14.925 1.00 93.44 115 ALA A CA 1
ATOM 911 C C . ALA A 1 115 ? -10.094 3.581 13.426 1.00 93.44 115 ALA A C 1
ATOM 913 O O . ALA A 1 115 ? -9.159 3.535 12.630 1.00 93.44 115 ALA A O 1
ATOM 914 N N . GLU A 1 116 ? -11.368 3.515 13.015 1.00 94.31 116 GLU A N 1
ATOM 915 C CA . GLU A 1 116 ? -11.751 3.413 11.598 1.00 94.31 116 GLU A CA 1
ATOM 916 C C . GLU A 1 116 ? -11.220 4.599 10.777 1.00 94.31 116 GLU A C 1
ATOM 918 O O . GLU A 1 116 ? -10.616 4.407 9.720 1.00 94.31 116 GLU A O 1
ATOM 923 N N . LYS A 1 117 ? -11.380 5.834 11.272 1.00 95.56 117 LYS A N 1
ATOM 924 C CA . LYS A 1 117 ? -10.888 7.040 10.584 1.00 95.56 117 LYS A CA 1
ATOM 925 C C . LYS A 1 117 ? -9.365 7.059 10.465 1.00 95.56 117 LYS A C 1
ATOM 927 O O . LYS A 1 117 ? -8.848 7.480 9.429 1.00 95.56 117 LYS A O 1
ATOM 932 N N . LEU A 1 118 ? -8.649 6.641 11.507 1.00 95.38 118 LEU A N 1
ATOM 933 C CA . LEU A 1 118 ? -7.187 6.570 11.496 1.00 95.38 118 LEU A CA 1
ATOM 934 C C . LEU A 1 118 ? -6.684 5.521 10.499 1.00 95.38 118 LEU A C 1
ATOM 936 O O . LEU A 1 118 ? -5.788 5.822 9.713 1.00 95.38 118 LEU A O 1
ATOM 940 N N . LEU A 1 119 ? -7.312 4.342 10.448 1.00 94.44 119 LEU A N 1
ATOM 941 C CA . LEU A 1 119 ? -6.977 3.304 9.467 1.00 94.44 119 LEU A CA 1
ATOM 942 C C . LEU A 1 119 ? -7.228 3.771 8.028 1.00 94.44 119 LEU A C 1
ATOM 944 O O . LEU A 1 119 ? -6.376 3.575 7.164 1.00 94.44 119 LEU A O 1
ATOM 948 N N . LEU A 1 120 ? -8.346 4.456 7.764 1.00 95.88 120 LEU A N 1
ATOM 949 C CA . LEU A 1 120 ? -8.626 5.028 6.441 1.00 95.88 120 LEU A CA 1
ATOM 950 C C . LEU A 1 120 ? -7.582 6.080 6.032 1.00 95.88 120 LEU A C 1
ATOM 952 O O . LEU A 1 120 ? -7.142 6.098 4.881 1.00 95.88 120 LEU A O 1
ATOM 956 N N . LYS A 1 121 ? -7.139 6.930 6.968 1.00 96.00 121 LYS A N 1
ATOM 957 C CA . LYS A 1 121 ? -6.045 7.884 6.721 1.00 96.00 121 LYS A CA 1
ATOM 958 C C . LYS A 1 121 ? -4.709 7.177 6.491 1.00 96.00 121 LYS A C 1
ATOM 960 O O . LYS A 1 121 ? -3.958 7.601 5.618 1.00 96.00 121 LYS A O 1
ATOM 965 N N . SER A 1 122 ? -4.422 6.109 7.237 1.00 94.25 122 SER A N 1
ATOM 966 C CA . SER A 1 122 ? -3.216 5.293 7.054 1.00 94.25 122 SER A CA 1
ATOM 967 C C . SER A 1 122 ? -3.154 4.719 5.634 1.00 94.25 122 SER A C 1
ATOM 969 O O . SER A 1 122 ? -2.163 4.920 4.934 1.00 94.25 122 SER A O 1
ATOM 971 N N . ILE A 1 123 ? -4.261 4.143 5.152 1.00 94.62 123 ILE A N 1
ATOM 972 C CA . ILE A 1 123 ? -4.389 3.619 3.781 1.00 94.62 123 ILE A CA 1
ATOM 973 C C . ILE A 1 123 ? -4.210 4.722 2.736 1.00 94.62 123 ILE A C 1
ATOM 975 O O . ILE A 1 123 ? -3.553 4.516 1.720 1.00 94.62 123 ILE A O 1
ATOM 979 N N . GLN A 1 124 ? -4.762 5.914 2.972 1.00 94.56 124 GLN A N 1
ATOM 980 C CA . GLN A 1 124 ? -4.589 7.038 2.050 1.00 94.56 124 GLN A CA 1
ATOM 981 C C . GLN A 1 124 ? -3.116 7.455 1.911 1.00 94.56 124 GLN A C 1
ATOM 983 O O . GLN A 1 124 ? -2.696 7.897 0.842 1.00 94.56 124 GLN A O 1
ATOM 988 N N . ARG A 1 125 ? -2.335 7.342 2.991 1.00 93.62 125 ARG A N 1
ATOM 989 C CA . ARG A 1 125 ? -0.908 7.687 3.004 1.00 93.62 125 ARG A CA 1
ATOM 990 C C . ARG A 1 125 ? -0.040 6.586 2.406 1.00 93.62 125 ARG A C 1
ATOM 992 O O . ARG A 1 125 ? 0.913 6.900 1.697 1.00 93.62 125 ARG A O 1
ATOM 999 N N . ASN A 1 126 ? -0.382 5.326 2.656 1.00 90.81 126 ASN A N 1
ATOM 1000 C CA . ASN A 1 126 ? 0.294 4.175 2.076 1.00 90.81 126 ASN A CA 1
ATOM 1001 C C . ASN A 1 126 ? -0.726 3.111 1.629 1.00 90.81 126 ASN A C 1
ATOM 1003 O O . ASN A 1 126 ? -1.129 2.273 2.440 1.00 90.81 126 ASN A O 1
ATOM 1007 N N . PRO A 1 127 ? -1.125 3.117 0.344 1.00 91.38 127 PRO A N 1
ATOM 1008 C CA . PRO A 1 127 ? -2.153 2.211 -0.169 1.00 91.38 127 PRO A CA 1
ATOM 1009 C C . PRO A 1 127 ? -1.638 0.794 -0.437 1.00 91.38 127 PRO A C 1
ATOM 1011 O O . PRO A 1 127 ? -2.424 -0.087 -0.765 1.00 91.38 127 PRO A O 1
ATOM 1014 N N . PHE A 1 128 ? -0.329 0.562 -0.318 1.00 89.75 128 PHE A N 1
ATOM 1015 C CA . PHE A 1 128 ? 0.290 -0.704 -0.702 1.00 89.75 128 PHE A CA 1
ATOM 1016 C C . PHE A 1 128 ? 0.366 -1.710 0.449 1.00 89.75 128 PHE A C 1
ATOM 1018 O O . PHE A 1 128 ? 0.871 -2.803 0.250 1.00 89.75 128 PHE A O 1
ATOM 1025 N N . VAL A 1 129 ? -0.096 -1.372 1.654 1.00 89.31 129 VAL A N 1
ATOM 1026 C CA . VAL A 1 129 ? 0.023 -2.232 2.843 1.00 89.31 129 VAL A CA 1
ATOM 1027 C C . VAL A 1 129 ? -1.301 -2.944 3.102 1.00 89.31 129 VAL A C 1
ATOM 1029 O O . VAL A 1 129 ? -2.345 -2.299 3.194 1.00 89.31 129 VAL A O 1
ATOM 1032 N N . GLY A 1 130 ? -1.269 -4.270 3.239 1.00 91.06 130 GLY A N 1
ATOM 1033 C CA . GLY A 1 130 ? -2.478 -5.080 3.406 1.00 91.06 130 GLY A CA 1
ATOM 1034 C C . GLY A 1 130 ? -3.048 -5.059 4.826 1.00 91.06 130 GLY A C 1
ATOM 1035 O O . GLY A 1 130 ? -4.259 -5.166 5.014 1.00 91.06 130 GLY A O 1
ATOM 1036 N N . GLU A 1 131 ? -2.208 -4.874 5.841 1.00 92.00 131 GLU A N 1
ATOM 1037 C CA . GLU A 1 131 ? -2.587 -4.968 7.251 1.00 92.00 131 GLU A CA 1
ATOM 1038 C C . GLU A 1 131 ? -3.684 -3.964 7.660 1.00 92.00 131 GLU A C 1
ATOM 1040 O O . GLU A 1 131 ? -4.681 -4.406 8.240 1.00 92.00 131 GLU A O 1
ATOM 1045 N N . PRO A 1 132 ? -3.615 -2.657 7.319 1.00 93.81 132 PRO A N 1
ATOM 1046 C CA . PRO A 1 132 ? -4.698 -1.715 7.606 1.00 93.81 132 PRO A CA 1
ATOM 1047 C C . PRO A 1 132 ? -6.047 -2.131 7.003 1.00 93.81 132 PRO A C 1
ATOM 1049 O O . PRO A 1 132 ? -7.091 -1.930 7.625 1.00 93.81 132 PRO A O 1
ATOM 1052 N N . HIS A 1 133 ? -6.039 -2.742 5.813 1.00 95.56 133 HIS A N 1
ATOM 1053 C CA . HIS A 1 133 ? -7.246 -3.241 5.155 1.00 95.56 133 HIS A CA 1
ATOM 1054 C C . HIS A 1 133 ? -7.856 -4.433 5.900 1.00 95.56 133 HIS A C 1
ATOM 1056 O O . HIS A 1 133 ? -9.069 -4.474 6.106 1.00 95.56 133 HIS A O 1
ATOM 1062 N N . VAL A 1 134 ? -7.025 -5.369 6.366 1.00 94.88 134 VAL A N 1
ATOM 1063 C CA . VAL A 1 134 ? -7.481 -6.517 7.166 1.00 94.88 134 VAL A CA 1
ATOM 1064 C C . VAL A 1 134 ? -8.065 -6.057 8.504 1.00 94.88 134 VAL A C 1
ATOM 1066 O O . VAL A 1 134 ? -9.140 -6.518 8.896 1.00 94.88 134 VAL A O 1
ATOM 1069 N N . VAL A 1 135 ? -7.413 -5.106 9.181 1.00 94.75 135 VAL A N 1
ATOM 1070 C CA . VAL A 1 135 ? -7.912 -4.547 10.449 1.00 94.75 135 VAL A CA 1
ATOM 1071 C C . VAL A 1 135 ? -9.234 -3.798 10.244 1.00 94.75 135 VAL A C 1
ATOM 1073 O O . VAL A 1 135 ? -10.155 -3.966 11.045 1.00 94.75 135 VAL A O 1
ATOM 1076 N N . LEU A 1 136 ? -9.387 -3.031 9.156 1.00 95.50 136 LEU A N 1
ATOM 1077 C CA . LEU A 1 136 ? -10.683 -2.440 8.795 1.00 95.50 136 LEU A CA 1
ATOM 1078 C C . LEU A 1 136 ? -11.752 -3.506 8.557 1.00 95.50 136 LEU A C 1
ATOM 1080 O O . LEU A 1 136 ? -12.872 -3.352 9.038 1.00 95.50 136 LEU A O 1
ATOM 1084 N N . GLY A 1 137 ? -11.407 -4.600 7.874 1.00 95.38 137 GLY A N 1
ATOM 1085 C CA . GLY A 1 137 ? -12.300 -5.741 7.688 1.00 95.38 137 GLY A CA 1
ATOM 1086 C C . GLY A 1 137 ? -12.812 -6.290 9.020 1.00 95.38 137 GLY A C 1
ATOM 1087 O O . GLY A 1 137 ? -14.020 -6.412 9.220 1.00 95.38 137 GLY A O 1
ATOM 1088 N N . GLN A 1 138 ? -11.912 -6.529 9.977 1.00 94.38 138 GLN A N 1
ATOM 1089 C CA . GLN A 1 138 ? -12.272 -6.968 11.329 1.00 94.38 138 GLN A CA 1
ATOM 1090 C C . GLN A 1 138 ? -13.193 -5.965 12.043 1.00 94.38 138 GLN A C 1
ATOM 1092 O O . GLN A 1 138 ? -14.176 -6.358 12.677 1.00 94.38 138 GLN A O 1
ATOM 1097 N N . LEU A 1 139 ? -12.894 -4.672 11.934 1.00 93.56 139 LEU A N 1
ATOM 1098 C CA . LEU A 1 139 ? -13.678 -3.605 12.548 1.00 93.56 139 LEU A CA 1
ATOM 1099 C C . LEU A 1 139 ? -15.093 -3.534 11.951 1.00 93.56 139 LEU A C 1
ATOM 1101 O O . LEU A 1 139 ? -16.072 -3.428 12.693 1.00 93.56 139 LEU A O 1
ATOM 1105 N N . TYR A 1 140 ? -15.221 -3.671 10.631 1.00 95.88 140 TYR A N 1
ATOM 1106 C CA . TYR A 1 140 ? -16.508 -3.720 9.937 1.00 95.88 140 TYR A CA 1
ATOM 1107 C C . TYR A 1 140 ? -17.332 -4.955 10.290 1.00 95.88 140 TYR A C 1
ATOM 1109 O O . TYR A 1 140 ? -18.537 -4.819 10.524 1.00 95.88 140 TYR A O 1
ATOM 1117 N N . LEU A 1 141 ? -16.701 -6.126 10.432 1.00 94.19 141 LEU A N 1
ATOM 1118 C CA . LEU A 1 141 ? -17.375 -7.327 10.936 1.00 94.19 141 LEU A CA 1
ATOM 1119 C C . LEU A 1 141 ? -17.948 -7.096 12.337 1.00 94.19 141 LEU A C 1
ATOM 1121 O O . LEU A 1 141 ? -19.107 -7.425 12.584 1.00 94.19 141 LEU A O 1
ATOM 1125 N N . GLY A 1 142 ? -17.174 -6.473 13.231 1.00 92.06 142 GLY A N 1
ATOM 1126 C CA . GLY A 1 142 ? -17.624 -6.136 14.584 1.00 92.06 142 GLY A CA 1
ATOM 1127 C C . GLY A 1 142 ? -18.817 -5.172 14.620 1.00 92.06 142 GLY A C 1
ATOM 1128 O O . GLY A 1 142 ? -19.628 -5.237 15.541 1.00 92.06 142 GLY A O 1
ATOM 1129 N N . LYS A 1 143 ? -18.961 -4.311 13.603 1.00 92.81 143 LYS A N 1
ATOM 1130 C CA . LYS A 1 143 ? -20.084 -3.367 13.447 1.00 92.81 143 LYS A CA 1
ATOM 1131 C C . LYS A 1 143 ? -21.277 -3.940 12.663 1.00 92.81 143 LYS A C 1
ATOM 1133 O O . LYS A 1 143 ? -22.264 -3.233 12.480 1.00 92.81 143 LYS A O 1
ATOM 1138 N N . GLY A 1 144 ? -21.198 -5.179 12.170 1.00 94.19 144 GLY A N 1
ATOM 1139 C CA . GLY A 1 144 ? -22.231 -5.788 11.318 1.00 94.19 144 GLY A CA 1
ATOM 1140 C C . GLY A 1 144 ? -22.269 -5.257 9.876 1.00 94.19 144 GLY A C 1
ATOM 1141 O O . GLY A 1 144 ? -23.235 -5.501 9.156 1.00 94.19 144 GLY A O 1
ATOM 1142 N N . ARG A 1 145 ? -21.230 -4.536 9.429 1.00 96.38 145 ARG A N 1
ATOM 1143 C CA . ARG A 1 145 ? -21.090 -4.002 8.060 1.00 96.38 145 ARG A CA 1
ATOM 1144 C C . ARG A 1 145 ? -20.412 -5.040 7.158 1.00 96.38 145 ARG A C 1
ATOM 1146 O O . ARG A 1 145 ? -19.255 -4.887 6.779 1.00 96.38 145 ARG A O 1
ATOM 1153 N N . TYR A 1 146 ? -21.120 -6.123 6.843 1.00 95.06 146 TYR A N 1
ATOM 1154 C CA . TYR A 1 146 ? -20.529 -7.294 6.178 1.00 95.06 146 TYR A CA 1
ATOM 1155 C C . TYR A 1 146 ? -19.993 -7.020 4.764 1.00 95.06 146 TYR A C 1
ATOM 1157 O O . TYR A 1 146 ? -18.889 -7.449 4.449 1.00 95.06 146 TYR A O 1
ATOM 1165 N N . GLU A 1 147 ? -20.718 -6.264 3.934 1.00 96.06 147 GLU A N 1
ATOM 1166 C CA . GLU A 1 147 ? -20.286 -5.961 2.556 1.00 96.06 147 GLU A CA 1
ATOM 1167 C C . GLU A 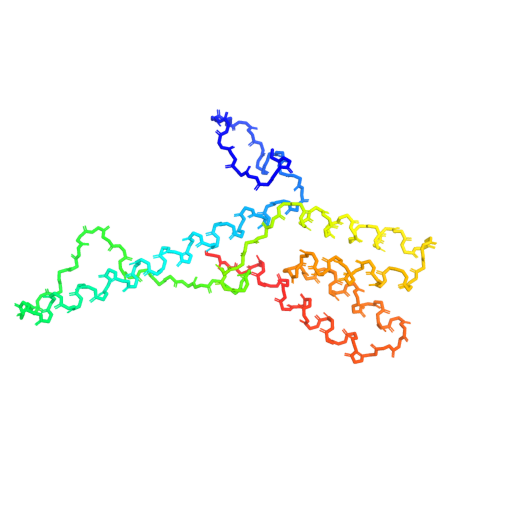1 147 ? -18.989 -5.139 2.513 1.00 96.06 147 GLU A C 1
ATOM 1169 O O . GLU A 1 147 ? -18.139 -5.308 1.640 1.00 96.06 147 GLU A O 1
ATOM 1174 N N . GLU A 1 148 ? -18.828 -4.216 3.460 1.00 94.50 148 GLU A N 1
ATOM 1175 C CA . GLU A 1 148 ? -17.627 -3.385 3.554 1.00 94.50 148 GLU A CA 1
ATOM 1176 C C . GLU A 1 148 ? -16.459 -4.161 4.148 1.00 94.50 148 GLU A C 1
ATOM 1178 O O . GLU A 1 148 ? -15.320 -3.993 3.709 1.00 94.50 148 GLU A O 1
ATOM 1183 N N . ALA A 1 149 ? -16.748 -5.053 5.099 1.00 95.88 149 ALA A N 1
ATOM 1184 C CA . ALA A 1 149 ? -15.764 -5.975 5.635 1.00 95.88 149 ALA A CA 1
ATOM 1185 C C . ALA A 1 149 ? -15.176 -6.880 4.551 1.00 95.88 149 ALA A C 1
ATOM 1187 O O . ALA A 1 149 ? -13.959 -7.034 4.490 1.00 95.88 149 ALA A O 1
ATOM 1188 N N . GLU A 1 150 ? -16.027 -7.440 3.689 1.00 95.88 150 GLU A N 1
ATOM 1189 C CA . GLU A 1 150 ? -15.615 -8.295 2.577 1.00 95.88 150 GLU A CA 1
ATOM 1190 C C . GLU A 1 150 ? -14.682 -7.544 1.621 1.00 95.88 150 GLU A C 1
ATOM 1192 O O . GLU A 1 150 ? -13.563 -7.992 1.383 1.00 95.88 150 GLU A O 1
ATOM 1197 N N . LYS A 1 151 ? -15.074 -6.345 1.172 1.00 96.38 151 LYS A N 1
ATOM 1198 C CA . LYS A 1 151 ? -14.243 -5.505 0.289 1.00 96.38 151 LYS A CA 1
ATOM 1199 C C . LYS A 1 151 ? -12.901 -5.127 0.917 1.00 96.38 151 LYS A C 1
ATOM 1201 O O . LYS A 1 151 ? -11.886 -5.058 0.224 1.00 96.38 151 LYS A O 1
ATOM 1206 N N . ALA A 1 152 ? -12.889 -4.822 2.214 1.00 95.06 152 ALA A N 1
ATOM 1207 C CA . ALA A 1 152 ? -11.661 -4.485 2.925 1.00 95.06 152 ALA A CA 1
ATOM 1208 C C . ALA A 1 152 ? -10.746 -5.713 3.054 1.00 95.06 152 ALA A C 1
ATOM 1210 O O . ALA A 1 152 ? -9.560 -5.624 2.743 1.00 95.06 152 ALA A O 1
ATOM 1211 N N . ALA A 1 153 ? -11.299 -6.867 3.430 1.00 94.44 153 ALA A N 1
ATOM 1212 C CA . ALA A 1 153 ? -10.556 -8.116 3.539 1.00 94.44 153 ALA A CA 1
ATOM 1213 C C . ALA A 1 153 ? -9.997 -8.580 2.185 1.00 94.44 153 ALA A C 1
ATOM 1215 O O . ALA A 1 153 ? -8.840 -8.984 2.124 1.00 94.44 153 ALA A O 1
ATOM 1216 N N . GLU A 1 154 ? -10.773 -8.464 1.104 1.00 95.62 154 GLU A N 1
ATOM 1217 C CA . GLU A 1 154 ? -10.340 -8.792 -0.259 1.00 95.62 154 GLU A CA 1
ATOM 1218 C C . GLU A 1 154 ? -9.123 -7.955 -0.671 1.00 95.62 154 GLU A C 1
ATOM 1220 O O . GLU A 1 154 ? -8.107 -8.504 -1.091 1.00 95.62 154 GLU A O 1
ATOM 1225 N N . LYS A 1 155 ? -9.171 -6.632 -0.467 1.00 94.31 155 LYS A N 1
ATOM 1226 C CA . LYS A 1 155 ? -8.024 -5.755 -0.750 1.00 94.31 155 LYS A CA 1
ATOM 1227 C C . LYS A 1 155 ? -6.797 -6.107 0.084 1.00 94.31 155 LYS A C 1
ATOM 1229 O O . LYS A 1 155 ? -5.698 -6.180 -0.456 1.00 94.31 155 LYS A O 1
ATOM 1234 N N . GLY A 1 156 ? -6.977 -6.341 1.384 1.00 92.31 156 GLY A N 1
ATOM 1235 C CA . GLY A 1 156 ? -5.880 -6.757 2.257 1.00 92.31 156 GLY A CA 1
ATOM 1236 C C . GLY A 1 156 ? -5.252 -8.074 1.800 1.00 92.31 156 GLY A C 1
ATOM 1237 O O . GLY A 1 156 ? -4.030 -8.191 1.749 1.00 92.31 156 GLY A O 1
ATOM 1238 N N . LEU A 1 157 ? -6.084 -9.038 1.399 1.00 92.81 157 LEU A N 1
ATOM 1239 C CA . LEU A 1 157 ? -5.651 -10.337 0.894 1.00 92.81 157 LEU A CA 1
ATOM 1240 C C . LEU A 1 157 ? -4.941 -10.251 -0.459 1.00 92.81 157 LEU A C 1
ATOM 1242 O O . LEU A 1 157 ? -4.087 -11.087 -0.711 1.00 92.81 157 LEU A O 1
ATOM 1246 N N . ILE A 1 158 ? -5.263 -9.283 -1.318 1.00 91.62 158 ILE A N 1
ATOM 1247 C CA . ILE A 1 158 ? -4.522 -9.051 -2.569 1.00 91.62 158 ILE A CA 1
ATOM 1248 C C . ILE A 1 158 ? -3.135 -8.479 -2.261 1.00 91.62 158 ILE A C 1
ATOM 1250 O O . ILE A 1 158 ? -2.137 -8.980 -2.765 1.00 91.62 158 ILE A O 1
ATOM 1254 N N . LEU A 1 159 ? -3.058 -7.477 -1.384 1.00 90.25 159 LEU A N 1
ATOM 1255 C CA . LEU A 1 159 ? -1.806 -6.775 -1.093 1.00 90.25 159 LEU A CA 1
ATOM 1256 C C . LEU A 1 159 ? -0.788 -7.648 -0.341 1.00 90.25 159 LEU A C 1
ATOM 1258 O O . LEU A 1 159 ? 0.408 -7.548 -0.595 1.00 90.25 159 LEU A O 1
ATOM 1262 N N . LEU A 1 160 ? -1.227 -8.518 0.576 1.00 87.81 160 LEU A N 1
ATOM 1263 C CA . LEU A 1 160 ? -0.312 -9.336 1.388 1.00 87.81 160 LEU A CA 1
ATOM 1264 C C . LEU A 1 160 ? 0.591 -10.272 0.540 1.00 87.81 160 LEU A C 1
ATOM 1266 O O . LEU A 1 160 ? 1.808 -10.245 0.729 1.00 87.81 160 LEU A O 1
ATOM 1270 N N . PRO A 1 161 ? 0.066 -11.072 -0.411 1.00 86.00 161 PRO A N 1
ATOM 1271 C CA . PRO A 1 161 ? 0.871 -11.865 -1.335 1.00 86.00 161 PRO A CA 1
ATOM 1272 C C . PRO A 1 161 ? 1.652 -11.036 -2.348 1.00 86.00 161 PRO A C 1
ATOM 1274 O O . PRO A 1 161 ? 2.711 -11.491 -2.765 1.00 86.00 161 PRO A O 1
ATOM 1277 N N . GLU A 1 162 ? 1.181 -9.849 -2.748 1.00 83.94 162 GLU A N 1
ATOM 1278 C CA . GLU A 1 162 ? 1.933 -8.997 -3.682 1.00 83.94 162 GLU A CA 1
ATOM 1279 C C . GLU A 1 162 ? 3.324 -8.657 -3.126 1.00 83.94 162 GLU A C 1
ATOM 1281 O O . GLU A 1 162 ? 4.309 -8.729 -3.858 1.00 83.94 162 GLU A O 1
ATOM 1286 N N . TRP A 1 163 ? 3.444 -8.427 -1.815 1.00 75.75 163 TRP A N 1
ATOM 1287 C CA . TRP A 1 163 ? 4.740 -8.248 -1.143 1.00 75.75 163 TRP A CA 1
ATOM 1288 C C . TRP A 1 163 ? 5.582 -9.516 -1.025 1.00 75.75 163 TRP A C 1
ATOM 1290 O O . TRP A 1 163 ? 6.806 -9.432 -0.946 1.00 75.75 163 TRP A O 1
ATOM 1300 N N . GLY A 1 164 ? 4.934 -10.679 -0.984 1.00 69.44 164 GLY A N 1
ATOM 1301 C CA . GLY A 1 164 ? 5.595 -11.983 -0.964 1.00 69.44 164 GLY A CA 1
ATOM 1302 C C . GLY A 1 164 ? 5.941 -12.518 -2.354 1.00 69.44 164 GLY A C 1
ATOM 1303 O O . GLY A 1 164 ? 6.592 -13.560 -2.446 1.00 69.44 164 GLY A O 1
ATOM 1304 N N . SER A 1 165 ? 5.499 -11.846 -3.423 1.00 64.25 165 SER A N 1
ATOM 1305 C CA . SER A 1 165 ? 5.798 -12.260 -4.790 1.00 64.25 165 SER A CA 1
ATOM 1306 C C . SER A 1 165 ? 7.287 -12.029 -5.095 1.00 64.25 165 SER A C 1
ATOM 1308 O O . SER A 1 165 ? 7.814 -10.959 -4.777 1.00 64.25 165 SER A O 1
ATOM 1310 N N . PRO A 1 166 ? 8.002 -13.033 -5.638 1.00 57.88 166 PRO A N 1
ATOM 1311 C CA . PRO A 1 166 ? 9.404 -12.871 -6.006 1.00 57.88 166 PRO A CA 1
ATOM 1312 C C . PRO A 1 166 ? 9.572 -11.766 -7.054 1.00 57.88 166 PRO A C 1
ATOM 1314 O O . PRO A 1 166 ? 8.781 -11.688 -7.995 1.00 57.88 166 PRO A O 1
ATOM 1317 N N . TRP A 1 167 ? 10.606 -10.947 -6.862 1.00 57.47 167 TRP A N 1
ATOM 1318 C CA . TRP A 1 167 ? 11.133 -9.995 -7.842 1.00 57.47 167 TRP A CA 1
ATOM 1319 C C . TRP A 1 167 ? 12.172 -10.674 -8.728 1.00 57.47 167 TRP A C 1
ATOM 1321 O O . TRP A 1 167 ? 12.905 -11.539 -8.191 1.00 57.47 167 TRP A O 1
#

Foldseek 3Di:
DLFLDPDPPDDDVPADPPHPCDVFSVLLVVLVVLLVLVVVVVVLVVVVVVVVVVCVVVVDPDPPPPPPDPNVDDSDQQPACVSSPHHATSVLRVQLVVLQCCLVVVCVPVPLVVSLVSLVSSCVSPVLALVSLQVNLVSCVVVVVNVSSVVSNVSSVVNVVSVVDDD

Sequence (167 aa):
NSNGLLEFAGNNFQALWPGDGKPGLWMTSTSKMAAVYRLIIREEEIVMEERKRDDENNNITNKNVVAGRDEEIELVIPPVFDKCTSVLEAEKQIEAQDLYWEAVCEYGKIGLDEAEKLLLKSIQRNPFVGEPHVVLGQLYLGKGRYEEAEKAAEKGLILLPEWGSPW

pLDDT: mean 82.54, std 12.49, range [53.84, 96.38]

Secondary structure (DSSP, 8-state):
-TTS--------TTPPTTTT--TTTHHHHHHHHHHHHHHHHHHHHHHHHHHHHHHHHHT--S----TT--TT---PPPSHHHHHT----HHHHHHHHHHHHHHHHHHHHH-HHHHHHHHHHHHHH-TT-SHHHHHHHHHHHHTT-HHHHHHHHHHHHHHHHHHHS--

InterPro domains:
  IPR011990 Tetratricopeptide-like helical domain superfamily [G3DSA:1.25.40.10] (50-167)
  IPR011990 Tetratricopeptide-like helical domain superfamily [SSF48452] (99-163)
  IPR013105 Tetratricopeptide repeat 2 [PF07719] (133-162)
  IPR019734 Tetratricopeptide repeat [PS50005] (130-163)